Protein AF-A0ABD0NQX0-F1 (afdb_monomer)

Solvent-accessible surface area (backbone atoms only — not comparable to full-atom values): 3523 Å² total; per-residue (Å²): 111,82,76,51,73,52,71,48,81,38,67,51,47,83,89,42,22,53,48,63,35,79,93,71,75,42,74,44,73,64,39,71,38,34,38,45,32,32,52,46,98,88,67,48,81,46,70,48,80,49,63,55,74,28,88,89,125

Structure (mmCIF, N/CA/C/O backbone):
data_AF-A0ABD0NQX0-F1
#
_entry.id   AF-A0ABD0NQX0-F1
#
loop_
_atom_site.group_PDB
_atom_site.id
_atom_site.type_symbol
_atom_site.label_atom_id
_atom_site.label_alt_id
_atom_site.label_comp_id
_atom_site.label_asym_id
_atom_site.label_entity_id
_atom_site.label_seq_id
_atom_site.pdbx_PDB_ins_code
_atom_site.C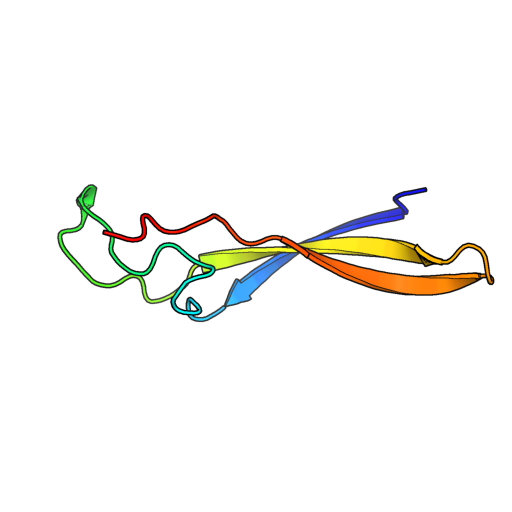artn_x
_atom_site.Cartn_y
_atom_site.Cartn_z
_atom_site.occupancy
_atom_site.B_iso_or_equiv
_atom_site.auth_seq_id
_atom_site.auth_comp_id
_atom_site.auth_asym_id
_atom_site.auth_atom_id
_atom_site.pdbx_PDB_model_num
ATOM 1 N N . ARG A 1 1 ? 12.160 3.675 -15.423 1.00 66.38 1 ARG A N 1
ATOM 2 C CA . ARG A 1 1 ? 10.862 3.826 -16.127 1.00 66.38 1 ARG A CA 1
ATOM 3 C C . ARG A 1 1 ? 9.816 3.055 -15.337 1.00 66.38 1 ARG A C 1
ATOM 5 O O . ARG A 1 1 ? 10.015 1.863 -15.147 1.00 66.38 1 ARG A O 1
ATOM 12 N N . ILE A 1 2 ? 8.775 3.724 -14.840 1.00 71.06 2 ILE A N 1
ATOM 13 C CA . ILE A 1 2 ? 7.625 3.037 -14.234 1.00 71.06 2 ILE A CA 1
ATOM 14 C C . ILE A 1 2 ? 6.773 2.490 -15.379 1.00 71.06 2 ILE A C 1
ATOM 16 O O . ILE A 1 2 ? 6.540 3.203 -16.356 1.00 71.06 2 ILE A O 1
ATOM 20 N N . VAL A 1 3 ? 6.395 1.217 -15.293 1.00 82.56 3 VAL A N 1
ATOM 21 C CA . VAL A 1 3 ? 5.660 0.519 -16.358 1.00 82.56 3 VAL A CA 1
ATOM 22 C C . VAL A 1 3 ? 4.170 0.487 -16.042 1.00 82.56 3 VAL A C 1
ATOM 24 O O . VAL A 1 3 ? 3.353 0.759 -16.914 1.00 82.56 3 VAL A O 1
ATOM 27 N N . THR A 1 4 ? 3.821 0.187 -14.794 1.00 93.56 4 THR A N 1
ATOM 28 C CA . THR A 1 4 ? 2.439 0.123 -14.312 1.00 93.56 4 THR A CA 1
ATOM 29 C C . THR A 1 4 ? 2.416 0.266 -12.789 1.00 93.56 4 THR A C 1
ATOM 31 O O . THR A 1 4 ? 3.442 0.060 -12.131 1.00 93.56 4 THR A O 1
ATOM 34 N N . ALA A 1 5 ? 1.268 0.639 -12.230 1.00 95.50 5 ALA A N 1
ATOM 35 C CA . ALA A 1 5 ? 1.031 0.662 -10.796 1.00 95.50 5 ALA A CA 1
ATOM 36 C C . ALA A 1 5 ? -0.373 0.134 -10.485 1.00 95.50 5 ALA A C 1
ATOM 38 O O . ALA A 1 5 ? -1.319 0.398 -11.228 1.00 95.50 5 ALA A O 1
ATOM 39 N N . ASP A 1 6 ? -0.497 -0.592 -9.380 1.00 96.81 6 ASP A N 1
ATOM 40 C CA . ASP A 1 6 ? -1.774 -1.056 -8.840 1.00 96.81 6 ASP A CA 1
ATOM 41 C C . ASP A 1 6 ? -1.803 -0.924 -7.311 1.00 96.81 6 ASP A C 1
ATOM 43 O O . ASP A 1 6 ? -0.864 -0.407 -6.700 1.00 96.81 6 ASP A O 1
ATOM 47 N N . TYR A 1 7 ? -2.896 -1.358 -6.686 1.00 97.50 7 TYR A N 1
ATOM 48 C CA . TYR A 1 7 ? -2.990 -1.448 -5.233 1.00 97.50 7 TYR A CA 1
ATOM 49 C C . TYR A 1 7 ? -3.690 -2.736 -4.798 1.00 97.50 7 TYR A C 1
ATOM 51 O O . TYR A 1 7 ? -4.484 -3.317 -5.539 1.00 97.50 7 TYR A O 1
ATOM 59 N N . TYR A 1 8 ? -3.428 -3.155 -3.561 1.00 97.56 8 TYR A N 1
ATOM 60 C CA . TYR A 1 8 ? -4.158 -4.232 -2.893 1.00 97.56 8 TYR A CA 1
ATOM 61 C C . TYR A 1 8 ? -4.452 -3.874 -1.433 1.00 97.56 8 TYR A C 1
ATOM 63 O O . TYR A 1 8 ? -3.832 -2.978 -0.864 1.00 97.56 8 TYR A O 1
ATOM 71 N N . MET A 1 9 ? -5.410 -4.572 -0.818 1.00 97.69 9 MET A N 1
ATOM 72 C CA . MET A 1 9 ? -5.774 -4.364 0.587 1.00 97.69 9 MET A CA 1
ATOM 73 C C . MET A 1 9 ? -5.043 -5.363 1.489 1.00 97.69 9 MET A C 1
ATOM 75 O O . MET A 1 9 ? -5.305 -6.568 1.436 1.00 97.69 9 MET A O 1
ATOM 79 N N . SER A 1 10 ? -4.179 -4.865 2.372 1.00 97.19 10 SER A N 1
ATOM 80 C CA . SER A 1 10 ? -3.427 -5.674 3.341 1.00 97.19 10 SER A CA 1
ATOM 81 C C . SER A 1 10 ? -3.779 -5.307 4.775 1.00 97.19 10 SER A C 1
ATOM 83 O O . SER A 1 10 ? -4.323 -4.236 5.023 1.00 97.19 10 SER A O 1
ATOM 85 N N . SER A 1 11 ? -3.483 -6.192 5.726 1.00 96.56 11 SER A N 1
ATOM 86 C CA . SER A 1 11 ? -3.448 -5.790 7.137 1.00 96.56 11 SER A CA 1
ATOM 87 C C . SER A 1 11 ? -2.307 -4.780 7.341 1.00 96.56 11 SER A C 1
ATOM 89 O O . SER A 1 11 ? -1.262 -4.962 6.709 1.00 96.56 11 SER A O 1
ATOM 91 N N . PRO A 1 12 ? -2.491 -3.735 8.167 1.00 95.50 12 PRO A N 1
ATOM 92 C CA . PRO A 1 12 ? -1.461 -2.722 8.368 1.00 95.50 12 PRO A CA 1
ATOM 93 C C . PRO A 1 12 ? -0.238 -3.295 9.084 1.00 95.50 12 PRO A C 1
ATOM 95 O O . PRO A 1 12 ? -0.359 -4.132 9.983 1.00 95.50 12 PRO A O 1
ATOM 98 N N . ILE A 1 13 ? 0.937 -2.816 8.686 1.00 94.25 13 ILE A N 1
ATOM 99 C CA . ILE A 1 13 ? 2.217 -3.112 9.319 1.00 94.25 13 ILE A CA 1
ATOM 100 C C . ILE A 1 13 ? 2.557 -1.955 10.260 1.00 94.25 13 ILE A C 1
ATOM 102 O O . ILE A 1 13 ? 2.572 -0.792 9.854 1.00 94.25 13 ILE A O 1
ATOM 106 N N . ARG A 1 14 ? 2.839 -2.266 11.531 1.00 90.12 14 ARG A N 1
ATOM 107 C CA . ARG A 1 14 ? 3.273 -1.254 12.508 1.00 90.12 14 ARG A CA 1
ATOM 108 C C . ARG A 1 14 ? 4.529 -0.543 11.999 1.00 90.12 14 ARG A C 1
ATOM 110 O O . ARG A 1 14 ? 5.337 -1.159 11.316 1.00 90.12 14 ARG A O 1
ATOM 117 N N . GLU A 1 15 ? 4.660 0.744 12.311 1.00 88.50 15 GLU A N 1
ATOM 118 C CA . GLU A 1 15 ? 5.764 1.630 11.880 1.00 88.50 15 GLU A CA 1
ATOM 119 C C . GLU A 1 15 ? 5.786 1.986 10.380 1.00 88.50 15 GLU A C 1
ATOM 121 O O . GLU A 1 15 ? 6.419 2.971 10.006 1.00 88.50 15 GLU A O 1
ATOM 126 N N . LEU A 1 16 ? 5.057 1.261 9.523 1.00 90.75 16 LEU A N 1
ATOM 127 C CA . LEU A 1 16 ? 4.947 1.559 8.088 1.00 90.75 16 LEU A CA 1
ATOM 128 C C . LEU A 1 16 ? 3.577 2.121 7.698 1.00 90.75 16 LEU A C 1
ATOM 130 O O . LEU A 1 16 ? 3.499 2.976 6.817 1.00 90.75 16 LEU A O 1
ATOM 134 N N . ASP A 1 17 ? 2.515 1.656 8.359 1.00 94.06 17 ASP A N 1
ATOM 135 C CA . ASP A 1 17 ? 1.126 1.972 8.040 1.00 94.06 17 ASP A CA 1
ATOM 136 C C . ASP A 1 17 ? 0.398 2.696 9.178 1.00 94.06 17 ASP A C 1
ATOM 138 O O . ASP A 1 17 ? 0.683 2.531 10.368 1.00 94.06 17 ASP A O 1
ATOM 142 N N . VAL A 1 18 ? -0.651 3.432 8.809 1.00 91.81 18 VAL A N 1
ATOM 143 C CA . VAL A 1 18 ? -1.659 3.932 9.751 1.00 91.81 18 VAL A CA 1
ATOM 144 C C . VAL A 1 18 ? -2.421 2.748 10.358 1.00 91.81 18 VAL A C 1
ATOM 146 O O . VAL A 1 18 ? -3.230 2.105 9.688 1.00 91.81 18 VAL A O 1
ATOM 149 N N . CYS A 1 19 ? -2.175 2.477 11.641 1.00 93.44 19 CYS A N 1
ATOM 150 C CA . CYS A 1 19 ? -2.795 1.363 12.364 1.00 93.44 19 CYS A CA 1
ATOM 151 C C . CYS A 1 19 ? -4.058 1.760 13.147 1.00 93.44 19 CYS A C 1
ATOM 153 O O . CYS A 1 19 ? -4.857 0.887 13.469 1.00 93.44 19 CYS A O 1
ATOM 155 N N . TYR A 1 20 ? -4.272 3.051 13.411 1.00 92.94 20 TYR A N 1
ATOM 156 C CA . TYR A 1 20 ? -5.434 3.565 14.140 1.00 92.94 20 TYR A CA 1
ATOM 157 C C . TYR A 1 20 ? -6.112 4.686 13.353 1.00 92.94 20 TYR A C 1
ATOM 159 O O . TYR A 1 20 ? -5.449 5.517 12.733 1.00 92.94 20 TYR A O 1
ATOM 167 N N . SER A 1 21 ? -7.443 4.698 13.354 1.00 89.94 21 SER A N 1
ATOM 168 C CA . SER A 1 21 ? -8.235 5.738 12.705 1.00 89.94 21 SER A CA 1
ATOM 169 C C . SER A 1 21 ? -8.867 6.627 13.765 1.00 89.94 21 SER A C 1
ATOM 171 O O . SER A 1 21 ? -9.803 6.200 14.430 1.00 89.94 21 SER A O 1
ATOM 173 N N . GLU A 1 22 ? -8.404 7.875 13.869 1.00 90.56 22 GLU A N 1
ATOM 174 C CA . GLU A 1 22 ? -8.992 8.878 14.772 1.00 90.56 22 GLU A CA 1
ATOM 175 C C . GLU A 1 22 ? -10.465 9.136 14.443 1.00 90.56 22 GLU A C 1
ATOM 177 O O . GLU A 1 22 ? -11.299 9.180 15.334 1.00 90.56 22 GLU A O 1
ATOM 182 N N . PHE A 1 23 ? -10.813 9.197 13.153 1.00 91.88 23 PHE A N 1
ATOM 183 C CA . PHE A 1 23 ? -12.196 9.386 12.707 1.00 91.88 23 PHE A CA 1
ATOM 184 C C . PHE A 1 23 ? -13.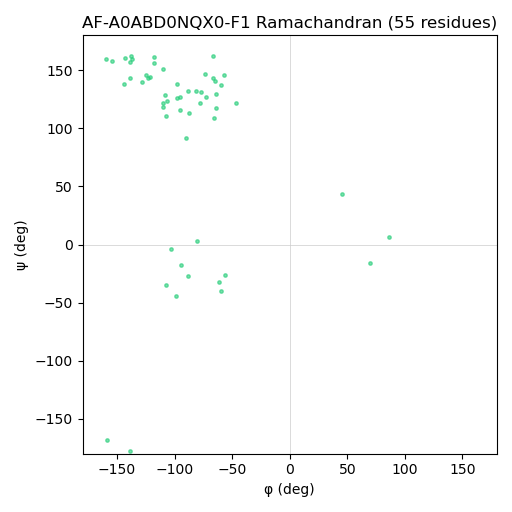147 8.262 13.150 1.00 91.88 23 PHE A C 1
ATOM 186 O O . PHE A 1 23 ? -14.334 8.499 13.347 1.00 91.88 23 PHE A O 1
ATOM 193 N N . ARG A 1 24 ? -12.648 7.024 13.257 1.00 92.44 24 ARG A N 1
ATOM 194 C CA . ARG A 1 24 ? -13.460 5.854 13.634 1.00 92.44 24 ARG A CA 1
ATOM 195 C C . ARG A 1 24 ? -13.252 5.424 15.081 1.00 92.44 24 ARG A C 1
ATOM 197 O O . 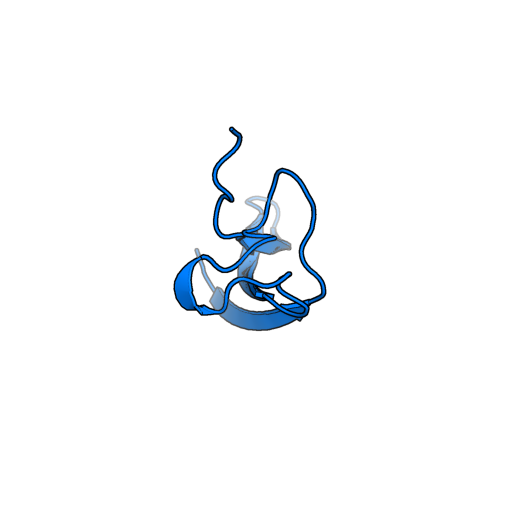ARG A 1 24 ? -13.885 4.457 15.490 1.00 92.44 24 ARG A O 1
ATOM 204 N N . GLU A 1 25 ? -12.336 6.081 15.788 1.00 94.31 25 GLU A N 1
ATOM 205 C CA . GLU A 1 25 ? -11.880 5.726 17.134 1.00 94.31 25 GLU A CA 1
ATOM 206 C C . GLU A 1 25 ? -11.590 4.220 17.277 1.00 94.31 25 GLU A C 1
ATOM 208 O O . GLU A 1 25 ? -12.018 3.550 18.215 1.00 94.31 25 GLU A O 1
ATOM 213 N N . SER A 1 26 ? -10.920 3.646 16.271 1.00 95.06 26 SER A N 1
ATOM 214 C CA . SER A 1 26 ? -10.727 2.197 16.190 1.00 95.06 26 SER A CA 1
ATOM 215 C C . SER A 1 26 ? -9.493 1.804 15.387 1.00 95.06 26 SER A C 1
ATOM 217 O O . SER A 1 26 ? -9.087 2.523 14.465 1.00 95.06 26 SER A O 1
ATOM 219 N N . ASP A 1 27 ? -8.995 0.595 15.643 1.00 94.69 27 ASP A N 1
ATOM 220 C CA . ASP A 1 27 ? -7.937 -0.025 14.848 1.00 94.69 27 ASP A CA 1
ATOM 221 C C . ASP A 1 27 ? -8.333 -0.207 13.375 1.00 94.69 27 ASP A C 1
ATOM 223 O O . ASP A 1 27 ? -9.429 -0.662 13.014 1.00 94.69 27 ASP A O 1
ATOM 227 N N . VAL A 1 28 ? -7.386 0.107 12.496 1.00 94.50 28 VAL A N 1
ATOM 228 C CA . VAL A 1 28 ? -7.501 -0.111 11.059 1.00 94.50 28 VAL A CA 1
ATOM 229 C C . VAL A 1 28 ? -7.257 -1.588 10.765 1.00 94.50 28 VAL A C 1
ATOM 231 O O . VAL A 1 28 ? -6.205 -2.140 11.060 1.00 94.50 28 VAL A O 1
ATOM 234 N N . LYS A 1 29 ? -8.232 -2.250 10.136 1.00 95.81 29 LYS A N 1
ATOM 235 C CA . LYS A 1 29 ? -8.115 -3.676 9.776 1.00 95.81 29 LYS A CA 1
ATOM 236 C C . LYS A 1 29 ? -7.473 -3.904 8.410 1.00 95.81 29 LYS A C 1
ATOM 238 O O . LYS A 1 29 ? -6.911 -4.970 8.171 1.00 95.81 29 LYS A O 1
ATOM 243 N N . LYS 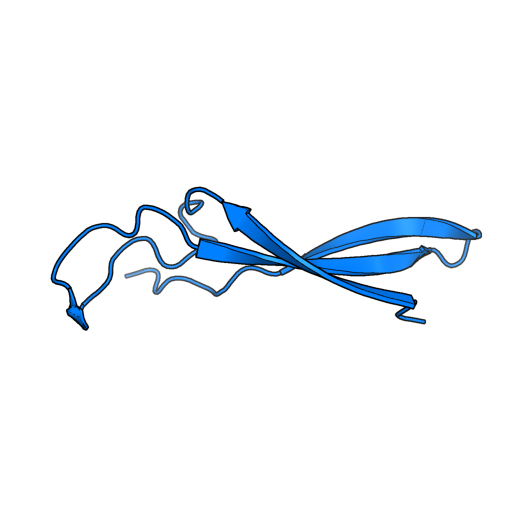A 1 30 ? -7.601 -2.934 7.499 1.00 96.25 30 LYS A N 1
ATOM 244 C CA . LYS A 1 30 ? -7.059 -2.992 6.140 1.00 96.25 30 LYS A CA 1
ATOM 245 C C . LYS A 1 30 ? -6.576 -1.622 5.676 1.00 96.25 30 LYS A C 1
ATOM 247 O O . LYS A 1 30 ? -7.287 -0.638 5.860 1.00 96.25 30 LYS A O 1
ATOM 252 N N . VAL A 1 31 ? -5.426 -1.600 5.014 1.00 96.31 31 VAL A N 1
ATOM 253 C CA . VAL A 1 31 ? -4.842 -0.428 4.353 1.00 96.31 31 VAL A CA 1
ATOM 254 C C . VAL A 1 31 ? -4.561 -0.737 2.881 1.00 96.31 31 VAL A C 1
ATOM 256 O O . VAL A 1 31 ? -4.238 -1.885 2.551 1.00 96.31 31 VAL A O 1
ATOM 259 N N . PRO A 1 32 ? -4.703 0.251 1.983 1.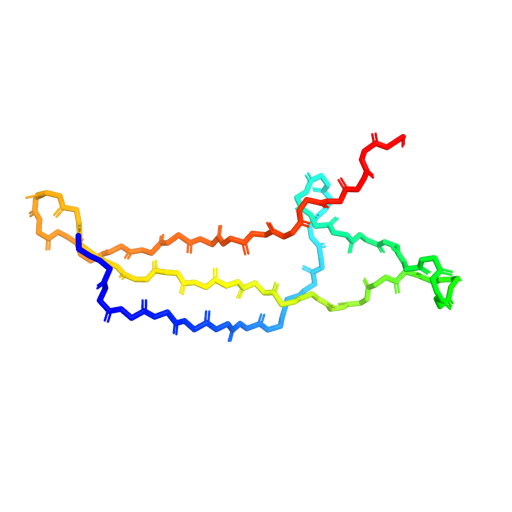00 97.19 32 PRO A N 1
ATOM 260 C CA . PRO A 1 32 ? -4.250 0.106 0.611 1.00 97.19 32 PRO A CA 1
ATOM 261 C C . PRO A 1 32 ? -2.718 0.161 0.565 1.00 97.19 32 PRO A C 1
ATOM 263 O O . PRO A 1 32 ? -2.116 1.117 1.050 1.00 97.19 32 PRO A O 1
ATOM 266 N N . VAL A 1 33 ? -2.101 -0.841 -0.054 1.00 97.44 33 VAL A N 1
ATOM 267 C CA . VAL A 1 33 ? -0.666 -0.865 -0.364 1.00 97.44 33 VAL A CA 1
ATOM 268 C C . VAL A 1 33 ? -0.516 -0.727 -1.870 1.00 97.44 33 VAL A C 1
ATOM 270 O O . VAL A 1 33 ? -1.064 -1.533 -2.627 1.00 97.44 33 VAL A O 1
ATOM 273 N N . VAL A 1 34 ? 0.203 0.303 -2.309 1.00 97.06 34 VAL A N 1
ATOM 274 C CA . VAL A 1 34 ? 0.419 0.574 -3.736 1.00 97.06 34 VAL A CA 1
ATOM 275 C C . VAL A 1 34 ? 1.659 -0.177 -4.198 1.00 97.06 34 VAL A C 1
ATOM 277 O O . VAL A 1 34 ? 2.703 -0.097 -3.551 1.00 97.06 34 VAL A O 1
ATOM 280 N N . ARG A 1 35 ? 1.575 -0.881 -5.329 1.00 96.94 35 ARG A N 1
ATOM 281 C CA . ARG A 1 35 ? 2.735 -1.502 -5.971 1.00 96.94 35 ARG A CA 1
ATOM 282 C C . ARG A 1 35 ? 3.085 -0.751 -7.234 1.00 96.94 35 ARG A C 1
ATOM 284 O O . ARG A 1 35 ? 2.238 -0.537 -8.097 1.00 96.94 35 ARG A O 1
ATOM 291 N N . ILE A 1 36 ? 4.353 -0.383 -7.350 1.00 95.94 36 ILE A N 1
ATOM 292 C CA . ILE A 1 36 ? 4.898 0.257 -8.546 1.00 95.94 36 ILE A CA 1
ATOM 293 C C . ILE A 1 36 ? 5.818 -0.747 -9.223 1.00 95.94 36 ILE A C 1
ATOM 295 O O . ILE A 1 36 ? 6.815 -1.160 -8.633 1.00 95.94 36 ILE A O 1
ATOM 299 N N . PHE A 1 37 ? 5.492 -1.120 -10.457 1.00 95.19 37 PHE A N 1
ATOM 300 C CA . PHE A 1 37 ? 6.241 -2.098 -11.236 1.00 95.19 37 PHE A CA 1
ATOM 301 C C . PHE A 1 37 ? 7.198 -1.407 -12.206 1.00 95.19 37 PHE A C 1
ATOM 303 O O . PHE A 1 37 ? 6.853 -0.437 -12.896 1.00 95.19 37 PHE A O 1
ATOM 310 N N . GLY A 1 38 ? 8.404 -1.950 -12.300 1.00 93.62 38 GLY A N 1
ATOM 311 C CA . GLY A 1 38 ? 9.437 -1.468 -13.202 1.00 93.62 38 GLY A CA 1
ATOM 312 C C . GLY A 1 38 ? 10.487 -2.530 -13.499 1.00 93.62 38 GLY A C 1
ATOM 313 O O . GLY A 1 38 ? 10.316 -3.710 -13.195 1.00 93.62 38 GLY A O 1
ATOM 314 N N . ALA A 1 39 ? 11.581 -2.085 -14.108 1.00 92.81 39 ALA A N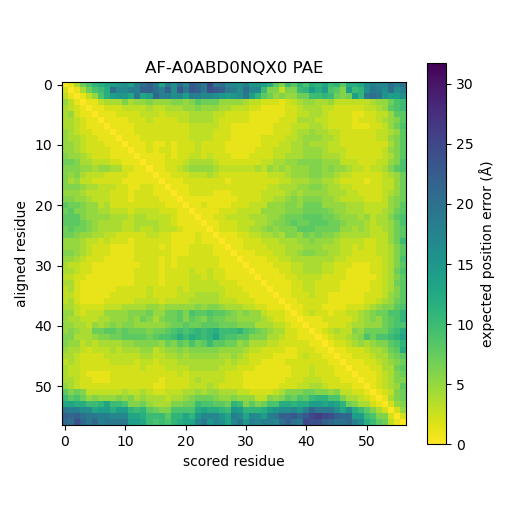 1
ATOM 315 C CA . ALA A 1 39 ? 12.761 -2.901 -14.344 1.00 92.81 39 ALA A CA 1
ATOM 316 C C . ALA A 1 39 ? 13.992 -2.240 -13.715 1.00 92.81 39 ALA A C 1
ATOM 318 O O . ALA A 1 39 ? 14.116 -1.009 -13.733 1.00 92.81 39 ALA A O 1
ATOM 319 N N . THR A 1 40 ? 14.901 -3.048 -13.171 1.00 89.75 40 THR A N 1
ATOM 320 C CA . THR A 1 40 ? 16.230 -2.589 -12.751 1.00 89.75 40 THR A CA 1
ATOM 321 C C . THR A 1 40 ? 17.053 -2.167 -13.976 1.00 89.75 40 THR A C 1
ATOM 323 O O . THR A 1 40 ? 16.731 -2.575 -15.095 1.00 89.75 40 THR A O 1
ATOM 326 N N . PRO A 1 41 ? 18.147 -1.396 -13.816 1.00 89.69 41 PRO A N 1
ATOM 327 C CA . PRO A 1 41 ? 19.044 -1.088 -14.934 1.00 89.69 41 PRO A CA 1
ATOM 328 C C . PRO A 1 41 ? 19.607 -2.336 -15.636 1.00 89.69 41 PRO A C 1
ATOM 330 O O . PRO A 1 41 ? 19.903 -2.287 -16.823 1.00 89.69 41 PRO A O 1
ATOM 333 N N . ALA A 1 42 ? 19.696 -3.463 -14.921 1.00 93.75 42 ALA A N 1
ATOM 334 C CA . ALA A 1 42 ? 20.096 -4.763 -15.459 1.00 93.75 42 ALA A CA 1
ATOM 335 C C . ALA A 1 42 ? 18.960 -5.517 -16.192 1.00 93.75 42 ALA A C 1
ATOM 337 O O . ALA A 1 42 ? 19.158 -6.648 -16.620 1.00 93.75 42 ALA A O 1
ATOM 338 N N . GLY A 1 43 ? 17.767 -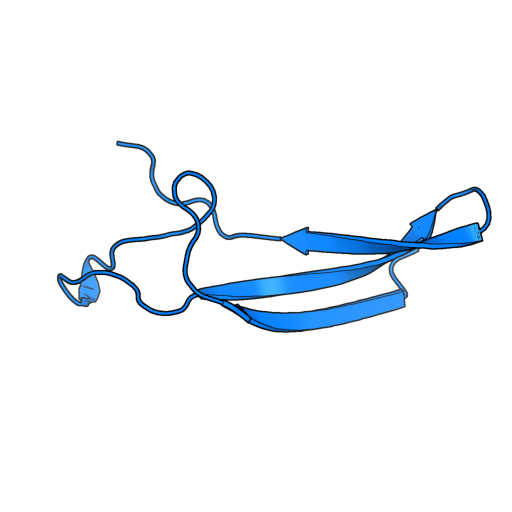4.925 -16.321 1.00 90.06 43 GLY A N 1
ATOM 339 C CA . GLY A 1 43 ? 16.632 -5.497 -17.054 1.00 90.06 43 GLY A CA 1
ATOM 340 C C . GLY A 1 43 ? 15.741 -6.452 -16.252 1.00 90.06 43 GLY A C 1
ATOM 341 O O . GLY A 1 43 ? 14.832 -7.047 -16.823 1.00 90.06 43 GLY A O 1
ATOM 342 N N . MET A 1 44 ? 15.953 -6.602 -14.941 1.00 93.62 44 MET A N 1
ATOM 343 C CA . MET A 1 44 ? 15.134 -7.495 -14.109 1.00 93.62 44 MET A CA 1
ATOM 344 C C . MET A 1 44 ? 13.826 -6.823 -13.693 1.00 93.62 44 MET A C 1
ATOM 346 O O . MET A 1 44 ? 13.849 -5.699 -13.191 1.00 93.62 44 MET A O 1
ATOM 350 N N . HIS A 1 45 ? 12.700 -7.523 -13.842 1.00 92.75 45 HIS A N 1
ATOM 351 C CA . HIS A 1 45 ? 11.408 -7.060 -13.339 1.00 92.75 45 HIS A CA 1
ATOM 352 C C . HIS A 1 45 ? 11.421 -6.974 -11.812 1.00 92.75 45 HIS A C 1
ATOM 354 O O . HIS A 1 45 ? 11.781 -7.929 -11.128 1.00 92.75 45 HIS A O 1
ATOM 360 N N . ALA A 1 46 ? 11.004 -5.829 -11.284 1.00 93.94 46 ALA A N 1
ATOM 361 C CA . ALA A 1 46 ? 10.919 -5.578 -9.855 1.00 93.94 46 ALA A CA 1
ATOM 362 C C . ALA A 1 46 ? 9.689 -4.723 -9.543 1.00 93.94 46 ALA A C 1
ATOM 364 O O . ALA A 1 46 ? 9.149 -4.030 -10.411 1.00 93.94 46 ALA A O 1
ATOM 365 N N . PHE A 1 47 ? 9.265 -4.748 -8.284 1.00 94.75 47 PHE A N 1
ATOM 366 C CA . PHE A 1 47 ? 8.273 -3.816 -7.775 1.00 94.75 47 PHE A CA 1
ATOM 367 C C . PHE A 1 47 ? 8.670 -3.309 -6.395 1.00 94.75 47 PHE A C 1
ATOM 369 O O . PHE A 1 47 ? 9.462 -3.932 -5.690 1.00 94.75 47 PHE A O 1
ATOM 376 N N . ILE A 1 48 ? 8.094 -2.174 -6.024 1.00 95.06 48 ILE A N 1
ATOM 377 C CA . ILE A 1 48 ? 8.190 -1.612 -4.678 1.00 95.06 48 ILE A CA 1
ATOM 378 C C . ILE A 1 48 ? 6.790 -1.463 -4.093 1.00 95.06 48 ILE A C 1
ATOM 380 O O . ILE A 1 48 ? 5.851 -1.141 -4.824 1.00 95.06 48 ILE A O 1
ATOM 384 N N . CYS A 1 49 ? 6.663 -1.694 -2.789 1.00 96.44 49 CYS A N 1
ATOM 385 C CA . CYS A 1 49 ? 5.441 -1.433 -2.035 1.00 96.44 49 CYS A CA 1
ATOM 386 C C . CYS A 1 49 ? 5.539 -0.055 -1.383 1.00 96.44 49 CYS A C 1
ATOM 388 O O . CYS A 1 49 ? 6.504 0.232 -0.676 1.00 96.44 49 CYS A O 1
ATOM 390 N N . VAL A 1 50 ? 4.539 0.787 -1.614 1.00 95.62 50 VAL A N 1
ATOM 391 C CA . VAL A 1 50 ? 4.424 2.108 -1.000 1.00 95.62 50 VAL A CA 1
ATOM 392 C C . VAL A 1 50 ? 3.327 2.055 0.053 1.00 95.62 50 VAL A C 1
ATOM 394 O O . VAL A 1 50 ? 2.181 1.704 -0.243 1.00 95.62 50 VAL A O 1
ATOM 397 N N . HIS A 1 51 ? 3.709 2.416 1.273 1.00 95.38 51 HIS A N 1
ATOM 398 C CA . HIS A 1 51 ? 2.862 2.459 2.458 1.00 95.38 51 HIS A CA 1
ATOM 399 C C . HIS A 1 51 ? 2.621 3.910 2.878 1.00 95.38 51 HIS A C 1
ATOM 401 O O . HIS A 1 51 ? 3.460 4.785 2.638 1.00 95.38 51 HIS A O 1
ATOM 407 N N . LYS A 1 52 ? 1.470 4.181 3.501 1.00 89.06 52 LYS A N 1
ATOM 408 C CA . LYS A 1 52 ? 1.198 5.496 4.089 1.00 89.06 52 LYS A CA 1
ATOM 409 C C . LYS A 1 52 ? 1.746 5.508 5.509 1.00 89.06 52 LYS A C 1
ATOM 411 O O . LYS A 1 52 ? 1.158 4.856 6.366 1.00 89.06 52 LYS A O 1
ATOM 416 N N . ALA A 1 53 ? 2.780 6.317 5.742 1.00 84.44 53 ALA A N 1
ATOM 417 C CA . ALA A 1 53 ? 3.379 6.491 7.061 1.00 84.44 53 ALA A CA 1
ATOM 418 C C . ALA A 1 53 ? 2.303 6.712 8.139 1.00 84.44 53 ALA A C 1
ATOM 420 O O . ALA A 1 53 ? 1.483 7.632 8.041 1.00 84.44 53 ALA A O 1
ATOM 421 N N . GLY A 1 54 ? 2.295 5.831 9.139 1.00 75.69 54 GLY A N 1
ATOM 422 C CA . GLY A 1 54 ? 1.550 6.034 10.374 1.00 75.69 54 GLY A CA 1
ATOM 423 C C . GLY A 1 54 ? 2.247 7.080 11.239 1.00 75.69 54 GLY A C 1
AT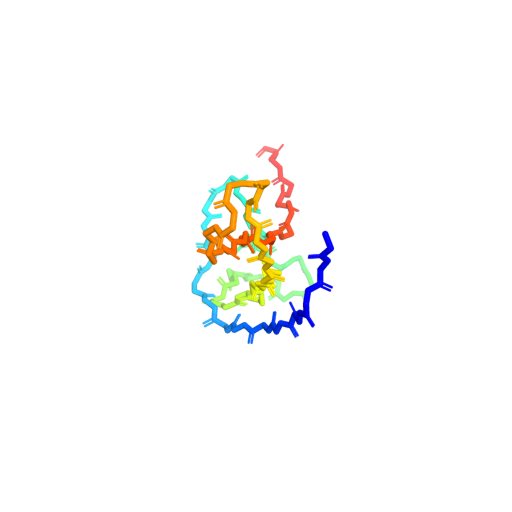OM 424 O O . GLY A 1 54 ? 3.472 7.179 11.222 1.00 75.69 54 GLY A O 1
ATOM 425 N N . ASN A 1 55 ? 1.481 7.866 11.997 1.00 67.50 55 ASN A N 1
ATOM 426 C CA . ASN A 1 55 ? 2.069 8.728 13.018 1.00 67.50 55 ASN A CA 1
ATOM 427 C C . ASN A 1 55 ? 2.733 7.831 14.073 1.00 67.50 55 ASN A C 1
ATOM 429 O O . ASN A 1 55 ? 2.063 7.013 14.701 1.00 67.50 55 ASN A O 1
ATOM 433 N N . ILE A 1 56 ? 4.049 7.968 14.220 1.00 55.03 56 ILE A N 1
ATOM 434 C CA . ILE A 1 56 ? 4.828 7.344 15.288 1.00 55.03 56 ILE A CA 1
ATOM 435 C C . ILE A 1 56 ? 4.822 8.358 16.434 1.00 55.03 56 ILE A C 1
ATOM 437 O O . ILE A 1 56 ? 5.620 9.293 16.437 1.00 55.03 56 ILE A O 1
ATOM 441 N N . THR A 1 57 ? 3.857 8.238 17.339 1.00 52.62 57 THR A N 1
ATOM 442 C CA . THR A 1 57 ? 3.846 8.948 18.629 1.00 52.62 57 THR A CA 1
ATOM 443 C C . THR A 1 57 ? 4.064 7.961 19.750 1.00 52.62 57 THR A C 1
ATOM 445 O O . THR A 1 57 ? 3.405 6.898 19.691 1.00 52.62 57 THR A O 1
#

Nearest PDB structures (foldseek):
  7s0t-assembly1_A  TM=8.260E-01  e=6.282E-02  Saccharomyces cerevisiae
  8tlq-assembly1_A  TM=8.049E-01  e=4.717E-02  Saccharomyces cerevisiae
  6v93-assembly1_A  TM=8.167E-01  e=8.366E-02  Saccharomyces cerevisiae S288C
  2k4n-assembly1_A  TM=3.108E-01  e=6.213E-01  Pyrococcus furiosus
  8q5i-assembly1_AE  TM=3.748E-01  e=8.666E+00  Candida albicans

Foldseek 3Di:
DFDDKDKDKDADDPQFEAQADPVVRDGDGIDIWMKTWDADPVGHTDIDTHYDGHDDD

Radius of gyration: 14.32 Å; Cα contacts (8 Å, |Δi|>4): 104; chains: 1; bounding box: 34×17×36 Å

pLDDT: mean 90.65, std 9.78, range [52.62, 97.69]

Organism: Cirrhinus mrigala (NCBI:txid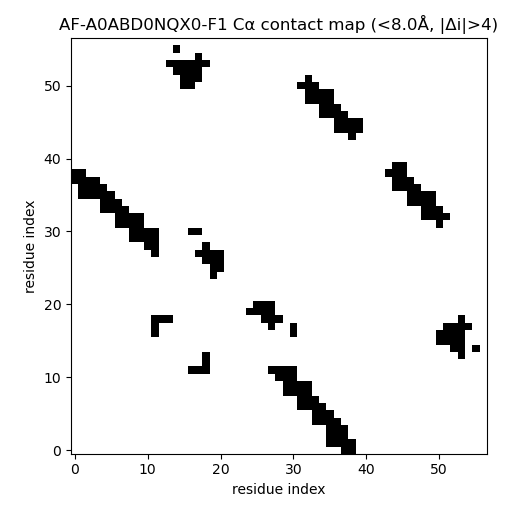683832)

Secondary structure (DSSP, 8-state):
-EEEEEEEEEPPPTTTS--EEGGGTEE-S-EEEEEEEEE-TTS-EEEEEE--PPP--

Mean predicted aligned error: 4.49 Å

InterPro domains:
  IPR030559 DNA polymerase zeta catalytic subunit [PTHR45812] (1-53)
  IPR056447 DNA polymerase zeta catalytic subunit, N-terminal [PF24065] (1-51)

Sequence (57 aa):
RIVTADYYMSSPIRELDVCYSEFRESDVKKVPVVRIFGATPAGMHAFICVHKAGNIT